Protein AF-A0A1Z4ENZ1-F1 (afdb_monomer)

Solvent-accessible surface area (backbone atoms only — not comparable to full-atom values): 10552 Å² total; per-residue (Å²): 133,82,72,82,59,97,46,47,65,47,69,47,77,55,95,89,40,81,40,81,75,52,74,47,60,92,69,87,75,57,70,68,59,54,51,51,53,51,50,45,46,62,63,36,84,87,22,65,69,56,48,40,52,74,49,75,48,79,56,97,78,32,38,40,36,34,49,55,49,40,39,35,40,38,37,98,92,46,73,49,79,45,78,50,92,49,37,65,56,42,53,47,42,40,36,77,74,66,65,43,71,59,75,82,80,43,62,63,70,60,51,31,55,49,47,44,61,28,37,66,55,41,78,77,71,65,94,60,98,82,62,78,79,74,82,86,72,92,75,86,84,76,88,79,90,86,79,89,77,85,80,77,76,76,82,63,93,72,85,80,81,83,130

pLDDT: mean 76.11, std 27.14, range [21.16, 98.25]

Foldseek 3Di:
DPPPDQKDWDWDQDPNDTDTDDIGHPDDDDVVVVVVVVCCLCPPPPHCNPLWDWDWDQDPQFIWIDTLQWIWTQGPVGIDIDGHPALVSVVVCCCPVVVDDVVVVPDPVVSRVVSRNSSVVVVPPDDDPRDPPDPDDDDDDDDDDDDDDPPDPPPDDDDPDDD

InterPro domains:
  IPR001447 Arylamine N-acetyltransferase [PF00797] (7-103)
  IPR038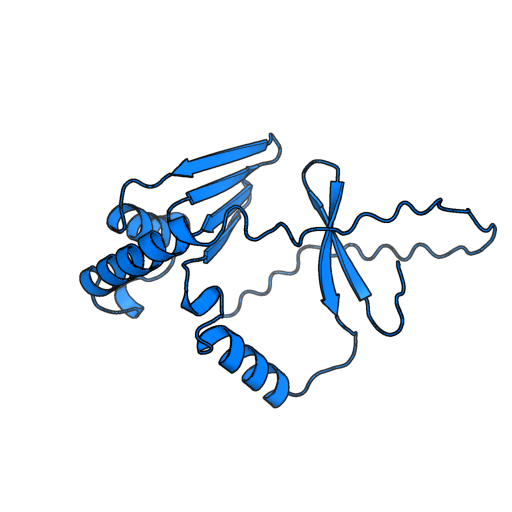765 Papain-like cysteine peptidase superfamily [SSF54001] (4-105)

Radius of gyration: 19.68 Å; Cα contacts (8 Å, |Δi|>4): 152; chains: 1; bounding box: 41×36×58 Å

Sequence (163 aa):
MDDRGDGLVLLAQIAGEWQPLYEFTTRTHPDIDLKTGSWFVSTHPSSHFVTGLMVALVTDDGRYNLAGRELTIHRQGGSEKILLPDAAAVVEQLHDRFGINIDDVGERGRLESRIDGITDANNQCNPNPLQFRRRAHPRRVRKRPGQGGFTRVDVGNHFIANR

Mean predicted aligned error: 12.37 Å

Secondary structure (DSSP, 8-state):
----SS-EEEEEEETTEEEEEEEE-SSPPPHHHHHHHHHHHHH-TT-HHHHS-EEEEEETTEEEEEETTEEEEEETTEEEEEE-SSHHHHHHHHHHTT---GGGG--HHHHHHHHHHHHHHHTTT-S-TT------------PPP------------------

Organism: NCBI:txid722731

Structure (mmCIF, N/CA/C/O backbone):
data_AF-A0A1Z4ENZ1-F1
#
_entry.id   AF-A0A1Z4ENZ1-F1
#
loop_
_atom_site.group_PDB
_atom_site.id
_atom_site.type_symbol
_atom_site.label_atom_id
_atom_site.label_alt_id
_atom_site.label_comp_id
_atom_site.label_asym_id
_atom_site.label_entity_id
_atom_site.label_seq_id
_atom_site.pdbx_PDB_ins_code
_atom_site.Cartn_x
_atom_site.Cartn_y
_atom_site.Cartn_z
_atom_site.occupancy
_atom_site.B_iso_or_equiv
_atom_site.auth_seq_id
_atom_site.auth_comp_id
_atom_site.auth_asym_id
_atom_site.auth_atom_id
_atom_site.pdbx_PDB_model_num
ATOM 1 N N . MET A 1 1 ? -8.949 -6.857 -27.549 1.00 45.56 1 MET A N 1
ATOM 2 C CA . MET A 1 1 ? -7.593 -6.355 -27.265 1.00 45.56 1 MET A CA 1
ATOM 3 C C . MET A 1 1 ? -7.457 -5.008 -27.952 1.00 45.56 1 MET A C 1
ATOM 5 O O . MET A 1 1 ? -7.769 -4.933 -29.133 1.00 45.56 1 MET A O 1
ATOM 9 N N . ASP A 1 2 ? -7.132 -3.954 -27.203 1.00 45.91 2 ASP A N 1
ATOM 10 C CA . ASP A 1 2 ? -6.688 -2.672 -27.768 1.00 45.91 2 ASP A CA 1
ATOM 11 C C . ASP A 1 2 ? -5.171 -2.814 -27.940 1.00 45.91 2 ASP A C 1
ATOM 13 O O . ASP A 1 2 ? -4.424 -2.695 -26.975 1.00 45.91 2 ASP A O 1
ATOM 17 N N . ASP A 1 3 ? -4.762 -3.259 -29.127 1.00 47.59 3 ASP A N 1
ATOM 18 C CA . ASP A 1 3 ? -3.368 -3.528 -29.488 1.00 47.59 3 ASP A CA 1
ATOM 19 C C . ASP A 1 3 ? -2.713 -2.205 -29.912 1.00 47.59 3 ASP A C 1
ATOM 21 O O . ASP A 1 3 ? -3.125 -1.578 -30.896 1.00 47.59 3 ASP A O 1
ATOM 25 N N . ARG A 1 4 ? -1.748 -1.732 -29.115 1.00 49.97 4 ARG A N 1
ATOM 26 C CA . ARG A 1 4 ? -1.017 -0.473 -29.331 1.00 49.97 4 ARG A CA 1
ATOM 27 C C . ARG A 1 4 ? 0.413 -0.728 -29.831 1.00 49.97 4 ARG A C 1
ATOM 29 O O . ARG A 1 4 ? 1.326 0.007 -29.459 1.00 49.97 4 ARG A O 1
ATOM 36 N N . GLY A 1 5 ? 0.599 -1.742 -30.679 1.00 64.19 5 GLY A N 1
ATOM 37 C CA . GLY A 1 5 ? 1.916 -2.346 -30.912 1.00 64.19 5 GLY A CA 1
ATOM 38 C C . GLY A 1 5 ? 2.190 -3.376 -29.812 1.00 64.19 5 GLY A C 1
ATOM 39 O O . GLY A 1 5 ? 1.358 -3.534 -28.938 1.00 64.19 5 GLY A O 1
ATOM 40 N N . ASP A 1 6 ? 3.331 -4.053 -29.820 1.00 70.81 6 ASP A N 1
ATOM 41 C CA . ASP A 1 6 ? 3.653 -5.368 -29.209 1.00 70.81 6 ASP A CA 1
ATOM 42 C C . ASP A 1 6 ? 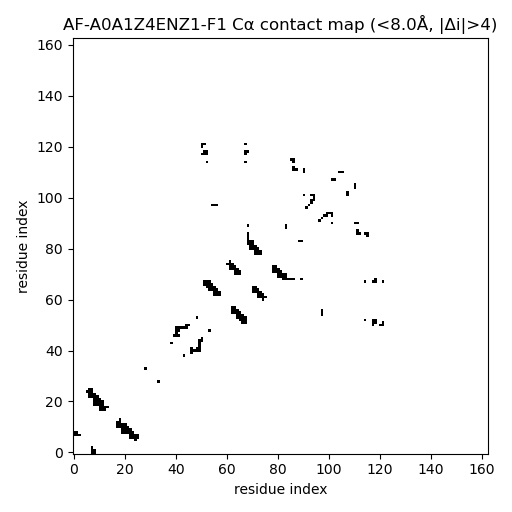3.373 -5.674 -27.696 1.00 70.81 6 ASP A C 1
ATOM 44 O O . ASP A 1 6 ? 4.015 -6.556 -27.116 1.00 70.81 6 ASP A O 1
ATOM 48 N N . GLY A 1 7 ? 2.444 -4.997 -27.017 1.00 82.62 7 GLY A N 1
ATOM 49 C CA . GLY A 1 7 ? 2.065 -5.185 -25.616 1.00 82.62 7 GLY A CA 1
ATOM 50 C C . GLY A 1 7 ? 0.558 -5.375 -25.397 1.00 82.62 7 GLY A C 1
ATOM 51 O O . GLY A 1 7 ? -0.285 -5.110 -26.250 1.00 82.62 7 GLY A O 1
ATOM 52 N N . LEU A 1 8 ? 0.214 -5.854 -24.207 1.00 92.75 8 LEU A N 1
ATOM 53 C CA . LEU A 1 8 ? -1.140 -6.099 -23.727 1.00 92.75 8 LEU A CA 1
ATOM 54 C C . LEU A 1 8 ? -1.474 -5.132 -22.591 1.00 92.75 8 LEU A C 1
ATOM 56 O O . LEU A 1 8 ? -0.610 -4.780 -21.792 1.00 92.75 8 LEU A O 1
ATOM 60 N N . VAL A 1 9 ? -2.748 -4.757 -22.478 1.00 94.38 9 VAL A N 1
ATOM 61 C CA . VAL A 1 9 ? -3.263 -3.935 -21.373 1.00 94.38 9 VAL A CA 1
ATOM 62 C C . VAL A 1 9 ? -4.226 -4.766 -20.534 1.00 94.38 9 VAL A C 1
ATOM 64 O O . VAL A 1 9 ? -5.212 -5.287 -21.065 1.00 94.38 9 VAL A O 1
ATOM 67 N N . LEU A 1 10 ? -3.982 -4.859 -19.223 1.00 93.81 10 LEU A N 1
ATOM 68 C CA . LEU A 1 10 ? -4.962 -5.420 -18.296 1.00 93.81 10 LEU A CA 1
ATOM 69 C C . LEU A 1 10 ? -6.000 -4.356 -17.931 1.00 93.81 10 LEU A C 1
ATOM 71 O O . LEU A 1 10 ? -5.653 -3.277 -17.447 1.00 93.81 10 LEU A O 1
ATOM 75 N N . LEU A 1 11 ? -7.277 -4.689 -18.120 1.00 93.94 11 LEU A N 1
ATOM 76 C CA . LEU A 1 11 ? -8.406 -3.875 -17.680 1.00 93.94 11 LEU A CA 1
ATOM 77 C C . LEU A 1 11 ? -9.139 -4.572 -16.530 1.00 93.94 11 LEU A C 1
ATOM 79 O O . LEU A 1 11 ? -9.303 -5.791 -16.549 1.00 93.94 11 LEU A O 1
ATOM 83 N N . ALA A 1 12 ? -9.653 -3.793 -15.582 1.00 91.44 12 ALA A N 1
ATOM 84 C CA . ALA A 1 12 ? -10.604 -4.257 -14.576 1.00 91.44 12 ALA A CA 1
ATOM 85 C C . ALA A 1 12 ? -11.880 -3.417 -14.632 1.00 91.44 12 ALA A C 1
ATOM 87 O O . ALA A 1 12 ? -11.826 -2.212 -14.884 1.00 91.44 12 ALA A O 1
ATOM 88 N N . GLN A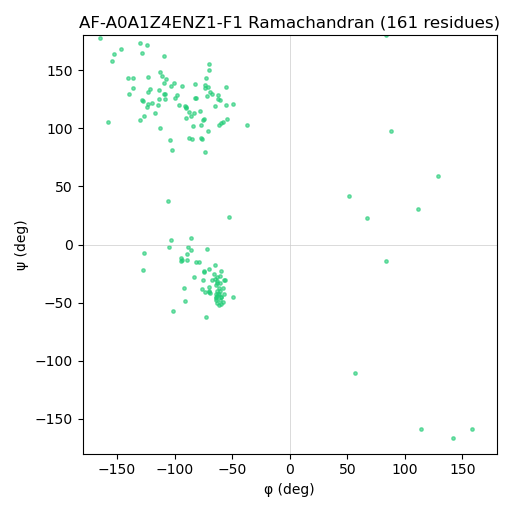 1 13 ? -13.029 -4.048 -14.392 1.00 91.69 13 GLN A N 1
ATOM 89 C CA . GLN A 1 13 ? -14.288 -3.328 -14.254 1.00 91.69 13 GLN A CA 1
ATOM 90 C C . GLN A 1 13 ? -14.436 -2.855 -12.805 1.00 91.69 13 GLN A C 1
ATOM 92 O O . GLN A 1 13 ? -14.622 -3.660 -11.896 1.00 91.69 13 GLN A O 1
ATOM 97 N N . ILE A 1 14 ? -14.339 -1.545 -12.587 1.00 85.88 14 ILE A N 1
ATOM 98 C CA . ILE A 1 14 ? -14.395 -0.910 -11.268 1.00 85.88 14 ILE A CA 1
ATOM 99 C C . ILE A 1 14 ? -15.530 0.110 -11.291 1.00 85.88 14 ILE A C 1
ATOM 101 O O . ILE A 1 14 ? -15.522 1.028 -12.109 1.00 85.88 14 ILE A O 1
ATOM 105 N N . ALA A 1 15 ? -16.511 -0.061 -10.398 1.00 85.00 15 ALA A N 1
ATOM 106 C CA . ALA A 1 15 ? -17.709 0.783 -10.324 1.00 85.00 15 ALA A CA 1
ATOM 107 C C . ALA A 1 15 ? -18.441 0.925 -11.678 1.00 85.00 15 ALA A C 1
ATOM 109 O O . ALA A 1 15 ? -18.867 2.009 -12.061 1.00 85.00 15 ALA A O 1
ATOM 110 N N . GLY A 1 16 ? -18.552 -0.181 -12.422 1.00 88.06 16 GLY A N 1
ATOM 111 C CA . GLY A 1 16 ? -19.206 -0.228 -13.735 1.00 88.06 16 GLY A CA 1
ATOM 112 C C . GLY A 1 16 ? -18.323 0.191 -14.915 1.00 88.06 16 GLY A C 1
ATOM 113 O O . GLY A 1 16 ? -18.649 -0.143 -16.052 1.00 88.06 16 GLY A O 1
ATOM 114 N N . GLU A 1 17 ? -17.173 0.816 -14.662 1.00 92.31 17 GLU A N 1
ATOM 115 C CA . GLU A 1 17 ? -16.280 1.347 -15.694 1.00 92.31 17 GLU A CA 1
ATOM 116 C C . GLU A 1 17 ? -15.060 0.449 -15.918 1.00 92.31 17 GLU A C 1
ATOM 118 O O . GLU A 1 17 ? -14.415 -0.001 -14.971 1.00 92.31 17 GLU A O 1
ATOM 123 N N . TRP A 1 18 ? -14.694 0.221 -17.182 1.00 94.38 18 TRP A N 1
ATOM 124 C CA . TRP A 1 18 ? -13.449 -0.471 -17.521 1.00 94.38 18 TRP A CA 1
ATOM 125 C C . TRP A 1 18 ? -12.257 0.475 -17.373 1.00 94.38 18 TRP A C 1
ATOM 127 O O . TRP A 1 18 ? -12.113 1.447 -18.122 1.00 94.38 18 TRP A O 1
ATOM 137 N N . GLN A 1 19 ? -11.381 0.167 -16.420 1.00 90.69 19 GLN A N 1
ATOM 138 C CA . GLN A 1 19 ? -10.188 0.950 -16.122 1.00 90.69 19 GLN A CA 1
ATOM 139 C C . GLN A 1 19 ? -8.917 0.161 -16.460 1.00 90.69 19 GLN A C 1
ATOM 141 O O . GLN A 1 19 ? -8.824 -1.012 -16.092 1.00 90.69 19 GLN A O 1
ATOM 146 N N . PRO A 1 20 ? -7.939 0.773 -17.154 1.00 92.50 20 PRO A N 1
ATOM 147 C CA . PRO A 1 20 ? -6.634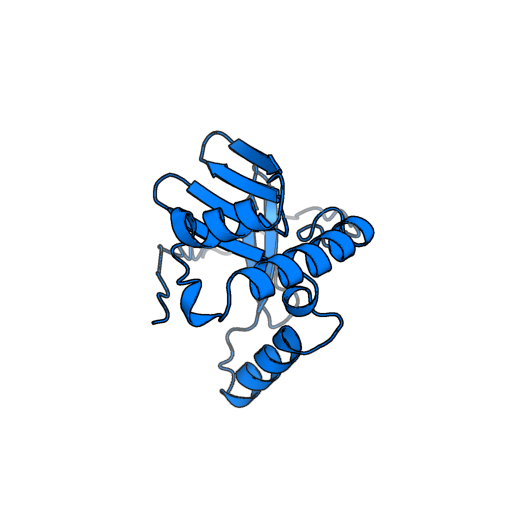 0.158 -17.355 1.00 92.50 20 PRO A CA 1
ATOM 148 C C . PRO A 1 20 ? -5.839 0.133 -16.051 1.00 92.50 20 PRO A C 1
ATOM 150 O O . PRO A 1 20 ? -5.802 1.132 -15.336 1.00 92.50 20 PRO A O 1
ATOM 153 N N . LEU A 1 21 ? -5.208 -1.006 -15.763 1.00 91.00 21 LEU A N 1
ATOM 154 C CA . LEU A 1 21 ? -4.366 -1.197 -14.582 1.00 91.00 21 LEU A CA 1
ATOM 155 C C . LEU A 1 21 ? -2.881 -1.105 -14.935 1.00 91.00 21 LEU A C 1
ATOM 157 O O . LEU A 1 21 ? -2.169 -0.277 -14.378 1.00 91.00 21 LEU A O 1
ATOM 161 N N . TYR A 1 22 ? -2.419 -1.938 -15.866 1.00 91.06 22 TYR A N 1
ATOM 162 C CA . TYR A 1 22 ? -1.030 -1.951 -16.315 1.00 91.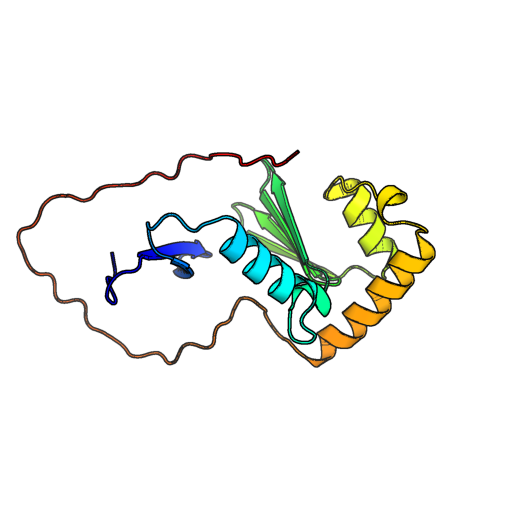06 22 TYR A CA 1
ATOM 163 C C . TYR A 1 22 ? -0.902 -2.493 -17.739 1.00 91.06 22 TYR A C 1
ATOM 165 O O . TYR A 1 22 ? -1.769 -3.222 -18.230 1.00 91.06 22 TYR A O 1
ATOM 173 N N . GLU A 1 23 ? 0.202 -2.124 -18.382 1.00 93.25 23 GLU A N 1
ATOM 174 C CA . GLU A 1 23 ? 0.604 -2.593 -19.705 1.00 93.25 23 GLU A CA 1
ATOM 175 C C . GLU A 1 23 ? 1.812 -3.526 -19.556 1.00 93.25 23 GLU A C 1
ATOM 177 O O . GLU A 1 23 ? 2.696 -3.273 -18.736 1.00 93.25 23 GLU A O 1
ATOM 182 N N . PHE A 1 24 ? 1.842 -4.624 -20.306 1.00 92.25 24 PHE A N 1
ATOM 183 C CA . PHE A 1 24 ? 2.893 -5.638 -20.208 1.00 92.25 24 PHE A CA 1
ATOM 184 C C . PHE A 1 24 ? 3.084 -6.387 -21.529 1.00 92.25 24 PHE A C 1
ATOM 186 O O . PHE A 1 24 ? 2.221 -6.357 -22.401 1.00 92.25 24 PHE A O 1
ATOM 193 N N . THR A 1 25 ? 4.203 -7.095 -21.680 1.00 93.31 25 THR A N 1
ATOM 194 C CA . THR A 1 25 ? 4.424 -8.012 -22.812 1.00 93.31 25 THR A CA 1
ATOM 195 C C . THR A 1 25 ? 4.390 -9.461 -22.332 1.00 93.31 25 THR A C 1
ATOM 197 O O . THR A 1 25 ? 4.542 -9.729 -21.144 1.00 93.31 25 THR A O 1
ATOM 200 N N . THR A 1 26 ? 4.217 -10.415 -23.246 1.00 93.06 26 THR A N 1
ATOM 201 C CA . THR A 1 26 ? 4.264 -11.856 -22.929 1.00 93.06 26 THR A CA 1
ATOM 202 C C . THR A 1 26 ? 5.683 -12.431 -22.947 1.00 93.06 26 THR A C 1
ATOM 204 O O . THR A 1 26 ? 5.861 -13.643 -22.827 1.00 93.06 26 THR A O 1
ATOM 207 N N . ARG A 1 27 ? 6.707 -11.586 -23.117 1.00 93.12 27 ARG A N 1
ATOM 208 C CA . ARG A 1 27 ? 8.105 -12.016 -23.131 1.00 93.12 27 ARG A CA 1
ATOM 209 C C . ARG A 1 27 ? 8.555 -12.368 -21.718 1.00 93.12 27 ARG A C 1
ATOM 211 O O . ARG A 1 27 ? 8.301 -11.632 -20.770 1.00 93.12 27 ARG A O 1
ATOM 218 N N . THR A 1 28 ? 9.282 -13.471 -21.591 1.00 94.75 28 THR A N 1
ATOM 219 C CA . THR A 1 28 ? 9.970 -13.804 -20.344 1.00 94.75 28 THR A CA 1
ATOM 220 C C . THR A 1 28 ? 11.097 -12.804 -20.099 1.00 94.75 28 THR A C 1
ATOM 222 O O . THR A 1 28 ? 11.919 -12.565 -20.986 1.00 94.75 28 THR A O 1
ATOM 225 N N . HIS A 1 29 ? 11.135 -12.241 -18.894 1.00 93.94 29 HIS A N 1
ATOM 226 C CA . HIS A 1 29 ? 12.205 -11.361 -18.437 1.00 93.94 29 HIS A CA 1
ATOM 227 C C . HIS A 1 29 ? 13.182 -12.139 -17.543 1.00 93.94 29 HIS A C 1
ATOM 229 O O . HIS A 1 29 ? 12.728 -12.947 -16.732 1.00 93.94 29 HIS A O 1
ATOM 235 N N . PRO A 1 30 ? 14.502 -11.929 -17.679 1.00 96.44 30 PRO A N 1
ATOM 236 C CA . PRO A 1 30 ? 15.487 -12.533 -16.790 1.00 96.44 30 PRO A CA 1
ATOM 237 C C . PRO A 1 30 ? 15.416 -11.924 -15.380 1.00 96.44 30 PRO A C 1
ATOM 239 O O . PRO A 1 30 ? 15.048 -10.761 -15.209 1.00 96.44 30 PRO A O 1
ATOM 242 N N . ASP A 1 31 ? 15.864 -12.675 -14.373 1.00 97.88 31 ASP A N 1
ATOM 243 C CA . ASP A 1 31 ? 15.823 -12.257 -12.961 1.00 97.88 31 ASP A CA 1
ATOM 244 C C . ASP A 1 31 ? 16.530 -10.922 -12.688 1.00 97.88 31 ASP A C 1
ATOM 246 O O . ASP A 1 31 ? 16.135 -10.170 -11.796 1.00 97.88 31 ASP A O 1
ATOM 250 N N . ILE A 1 32 ? 17.571 -10.597 -13.462 1.00 98.00 32 ILE A N 1
ATOM 251 C CA . ILE A 1 32 ? 18.305 -9.337 -13.310 1.00 98.00 32 ILE A CA 1
ATOM 252 C C . ILE A 1 32 ? 17.432 -8.113 -13.617 1.00 98.00 32 ILE A C 1
ATOM 254 O O . ILE A 1 32 ? 17.545 -7.097 -12.926 1.00 98.00 32 ILE A O 1
ATOM 258 N N . ASP A 1 33 ? 16.517 -8.218 -14.580 1.00 96.88 33 ASP A N 1
ATOM 259 C CA . ASP A 1 33 ? 15.594 -7.135 -14.927 1.00 96.88 33 ASP A CA 1
ATOM 260 C C . ASP A 1 33 ? 14.563 -6.946 -13.807 1.00 96.88 33 ASP A C 1
ATOM 262 O O . ASP A 1 33 ? 14.283 -5.817 -13.397 1.00 96.88 33 ASP A O 1
ATOM 266 N N . LEU A 1 34 ? 14.065 -8.052 -13.237 1.00 96.50 34 LEU A N 1
ATOM 267 C CA . LEU A 1 34 ? 13.148 -8.030 -12.093 1.00 96.50 34 LEU A CA 1
ATOM 268 C C . LEU A 1 34 ? 13.814 -7.415 -10.856 1.00 96.50 34 LEU A C 1
ATOM 270 O O . LEU A 1 34 ? 13.225 -6.559 -10.193 1.00 96.50 34 LEU A O 1
ATOM 274 N N . LYS A 1 35 ? 15.067 -7.793 -10.573 1.00 97.81 35 LYS A N 1
ATOM 275 C CA . LYS A 1 35 ? 15.852 -7.226 -9.469 1.00 97.81 35 LYS A CA 1
ATOM 276 C C . LYS A 1 35 ? 16.107 -5.734 -9.666 1.00 97.81 35 LYS A C 1
ATOM 278 O O . LYS A 1 35 ? 16.008 -4.972 -8.708 1.00 97.81 35 LYS A O 1
ATOM 283 N N . THR A 1 36 ? 16.395 -5.313 -10.896 1.00 98.25 36 THR A N 1
ATOM 284 C CA . THR A 1 36 ? 16.610 -3.899 -11.237 1.00 98.25 36 THR A CA 1
ATOM 285 C C . THR A 1 36 ? 15.333 -3.088 -11.020 1.00 98.25 36 THR A C 1
ATOM 287 O O . THR A 1 36 ? 15.371 -2.048 -10.362 1.00 98.25 36 THR A O 1
ATOM 290 N N . GLY A 1 37 ? 14.188 -3.594 -11.492 1.00 96.56 37 GLY A N 1
ATOM 291 C CA . GLY A 1 37 ? 12.885 -2.970 -11.259 1.00 96.56 37 GLY A CA 1
ATOM 292 C C . GLY A 1 37 ? 12.534 -2.886 -9.774 1.00 96.56 37 GLY A C 1
ATOM 293 O O . GLY A 1 37 ? 12.179 -1.813 -9.289 1.00 96.56 37 GLY A O 1
ATOM 294 N N . SER A 1 38 ? 12.701 -3.988 -9.035 1.00 97.69 38 SER A N 1
ATOM 295 C CA . SER A 1 38 ? 12.457 -4.042 -7.589 1.00 97.69 38 SER A CA 1
ATOM 296 C C . SER A 1 38 ? 13.338 -3.058 -6.817 1.00 97.69 38 SER A C 1
ATOM 298 O O . SER A 1 38 ? 12.822 -2.323 -5.980 1.00 97.69 38 SER A O 1
ATOM 300 N N . TRP A 1 39 ? 14.637 -2.986 -7.130 1.00 98.25 39 TRP A N 1
ATOM 301 C CA . TRP A 1 39 ? 15.555 -2.040 -6.496 1.00 98.25 39 TRP A CA 1
ATOM 302 C C . TRP A 1 39 ? 15.144 -0.589 -6.752 1.00 98.25 39 TRP A C 1
ATOM 304 O O . TRP A 1 39 ? 15.136 0.222 -5.828 1.00 98.25 39 TRP A O 1
ATOM 314 N N . PHE A 1 40 ? 14.749 -0.257 -7.984 1.00 97.44 40 PHE A N 1
ATOM 315 C CA . PHE A 1 40 ? 14.294 1.092 -8.305 1.00 97.44 40 PHE A CA 1
ATOM 316 C C . PHE A 1 40 ? 13.052 1.467 -7.488 1.00 97.44 40 PHE A C 1
ATOM 318 O O . PHE A 1 40 ? 13.047 2.492 -6.807 1.00 97.44 40 PHE A O 1
ATOM 325 N N . VAL A 1 41 ? 12.013 0.626 -7.495 1.00 95.56 41 VAL A N 1
ATOM 326 C CA . VAL A 1 41 ? 10.773 0.942 -6.769 1.00 95.56 41 VAL A CA 1
ATOM 327 C C . VAL A 1 41 ? 10.936 0.880 -5.247 1.00 95.56 41 VAL A C 1
ATOM 329 O O . VAL A 1 41 ? 10.152 1.517 -4.551 1.00 95.56 41 VAL A O 1
ATOM 332 N N . SER A 1 42 ? 11.941 0.186 -4.706 1.00 95.38 42 SER A N 1
ATOM 333 C CA . SER A 1 42 ? 12.172 0.102 -3.255 1.00 95.38 42 SER A CA 1
ATOM 334 C C . SER A 1 42 ? 13.165 1.126 -2.701 1.00 95.38 42 SER A C 1
ATOM 336 O O . SER A 1 42 ? 13.209 1.317 -1.488 1.00 95.38 42 SER A O 1
ATOM 338 N N . THR A 1 43 ? 13.953 1.795 -3.550 1.00 94.56 43 THR A N 1
ATOM 339 C CA . THR A 1 43 ? 15.013 2.715 -3.087 1.00 94.56 43 THR A CA 1
ATOM 340 C C . THR A 1 43 ? 14.959 4.112 -3.693 1.00 94.56 43 THR A C 1
ATOM 342 O O . THR A 1 43 ? 15.485 5.051 -3.093 1.00 94.56 43 THR A O 1
ATOM 345 N N . HIS A 1 44 ? 14.326 4.292 -4.856 1.00 93.31 44 HIS A N 1
ATOM 346 C CA . HIS A 1 44 ? 14.328 5.590 -5.520 1.00 93.31 44 HIS A CA 1
ATOM 347 C C . HIS A 1 44 ? 13.491 6.616 -4.729 1.00 93.31 44 HIS A C 1
ATOM 349 O O . HIS A 1 44 ? 12.328 6.337 -4.430 1.00 93.31 44 HIS A O 1
ATOM 355 N N . PRO A 1 45 ? 14.004 7.834 -4.450 1.00 92.81 45 PRO A N 1
ATOM 356 C CA . PRO A 1 45 ? 13.308 8.826 -3.620 1.00 92.81 45 PRO A CA 1
ATOM 357 C C . PRO A 1 45 ? 11.938 9.272 -4.143 1.00 92.81 45 PRO A C 1
ATOM 359 O O . PRO A 1 45 ? 11.115 9.756 -3.377 1.00 92.81 45 PRO A O 1
ATOM 362 N N . SER A 1 46 ? 11.688 9.130 -5.446 1.00 89.62 46 SER A N 1
ATOM 363 C CA . SER A 1 46 ? 10.386 9.442 -6.054 1.00 89.62 46 SER A CA 1
ATOM 364 C C . SER A 1 46 ? 9.403 8.267 -6.058 1.00 89.62 46 SER A C 1
ATOM 366 O O . SER A 1 46 ? 8.298 8.412 -6.575 1.00 89.62 46 SER A O 1
ATOM 368 N N . SER A 1 47 ? 9.803 7.087 -5.579 1.00 90.94 47 SER A N 1
ATOM 369 C CA . SER A 1 47 ? 8.929 5.918 -5.564 1.00 90.94 47 SER A CA 1
ATOM 370 C C . SER A 1 47 ? 7.858 6.054 -4.488 1.00 90.94 47 SER A C 1
ATOM 372 O O . SER A 1 47 ? 8.162 6.343 -3.331 1.00 90.94 47 SER A O 1
ATOM 374 N N . HIS A 1 48 ? 6.612 5.739 -4.839 1.00 87.62 48 HIS A N 1
ATOM 375 C CA . HIS A 1 48 ? 5.496 5.708 -3.891 1.00 87.62 48 HIS A CA 1
ATOM 376 C C . HIS A 1 48 ? 5.695 4.704 -2.748 1.00 87.62 48 HIS A C 1
ATOM 378 O O . HIS A 1 48 ? 5.165 4.914 -1.663 1.00 87.62 48 HIS A O 1
ATOM 384 N N . PHE A 1 49 ? 6.474 3.639 -2.962 1.00 89.81 49 PHE A N 1
ATOM 385 C CA . PHE A 1 49 ? 6.788 2.657 -1.916 1.00 89.81 49 PHE A CA 1
ATOM 386 C C . PHE A 1 49 ? 7.885 3.135 -0.952 1.00 89.81 49 PHE A C 1
ATOM 388 O O . PHE A 1 49 ? 8.052 2.566 0.120 1.00 89.81 49 PHE A O 1
ATOM 395 N N . VAL A 1 50 ? 8.625 4.187 -1.318 1.00 92.19 50 VAL A N 1
ATOM 396 C CA . VAL A 1 50 ? 9.614 4.841 -0.446 1.00 92.19 50 VAL A CA 1
ATOM 397 C C . VAL A 1 50 ? 8.971 5.994 0.323 1.00 92.19 50 VAL A C 1
ATOM 399 O O . VAL A 1 50 ? 9.293 6.234 1.491 1.00 92.19 50 VAL A O 1
ATOM 402 N N . THR A 1 51 ? 8.061 6.717 -0.331 1.00 91.06 51 THR A N 1
ATOM 403 C CA . THR A 1 51 ? 7.445 7.931 0.210 1.00 91.06 51 THR A CA 1
ATOM 404 C C . THR A 1 51 ? 6.117 7.694 0.919 1.00 91.06 51 THR A C 1
ATOM 406 O O . THR A 1 51 ? 5.656 8.595 1.615 1.00 91.06 51 THR A O 1
ATOM 409 N N . GLY A 1 52 ? 5.503 6.513 0.809 1.00 90.38 52 GLY A N 1
ATOM 410 C CA . GLY A 1 52 ? 4.219 6.229 1.445 1.00 90.38 52 GLY A CA 1
ATOM 411 C C . GLY A 1 52 ? 4.018 4.795 1.909 1.00 90.38 52 GLY A C 1
ATOM 412 O O . GLY A 1 52 ? 4.787 3.893 1.589 1.00 90.38 52 GLY A O 1
ATOM 413 N N . LEU A 1 53 ? 2.954 4.615 2.695 1.00 94.31 53 LEU A N 1
ATOM 414 C CA . LEU A 1 53 ? 2.479 3.319 3.168 1.00 94.31 53 LEU A CA 1
ATOM 415 C C . LEU A 1 53 ? 1.308 2.869 2.299 1.00 94.31 53 LEU A C 1
ATOM 417 O O . LEU A 1 53 ? 0.325 3.597 2.169 1.00 94.31 53 LEU A O 1
ATOM 421 N N . MET A 1 54 ? 1.401 1.669 1.734 1.00 94.75 54 MET A N 1
ATOM 422 C CA . MET A 1 54 ? 0.325 1.043 0.970 1.00 94.75 54 MET A CA 1
ATOM 423 C C . MET A 1 54 ? 0.247 -0.441 1.308 1.00 94.75 54 MET A C 1
ATOM 425 O O . MET A 1 54 ? 1.257 -1.136 1.227 1.00 94.75 54 MET A O 1
ATOM 429 N N . VAL A 1 55 ? -0.945 -0.931 1.646 1.00 96.25 55 VAL A N 1
ATOM 430 C CA . VAL A 1 55 ? -1.200 -2.351 1.928 1.00 96.25 55 VAL A CA 1
ATOM 431 C C . VAL A 1 55 ? -2.547 -2.745 1.341 1.00 96.25 55 VAL A C 1
ATOM 433 O O . VAL A 1 55 ? -3.485 -1.950 1.340 1.00 96.25 55 VAL A O 1
ATOM 436 N N . ALA A 1 56 ? -2.659 -3.965 0.825 1.00 95.00 56 ALA A N 1
ATOM 437 C CA . ALA A 1 56 ? -3.920 -4.499 0.339 1.00 95.00 56 ALA A CA 1
ATOM 438 C C . ALA A 1 56 ? -4.114 -5.947 0.795 1.00 95.00 56 ALA A C 1
ATOM 440 O O . ALA A 1 56 ? -3.162 -6.721 0.816 1.00 95.00 56 ALA A O 1
ATOM 441 N N . LEU A 1 57 ? -5.356 -6.309 1.112 1.00 96.56 57 LEU A N 1
ATOM 442 C CA . LEU A 1 57 ? -5.775 -7.664 1.459 1.00 96.56 57 LEU A CA 1
ATOM 443 C C . LEU A 1 57 ? -7.092 -7.983 0.752 1.00 96.56 57 LEU A C 1
ATOM 445 O O . LEU A 1 57 ? -8.014 -7.167 0.743 1.00 96.56 57 LEU A O 1
ATOM 449 N N . VAL A 1 58 ? -7.179 -9.172 0.162 1.00 95.31 58 VAL A N 1
ATOM 450 C CA . VAL A 1 58 ? -8.418 -9.714 -0.404 1.00 95.31 58 VAL A CA 1
ATOM 451 C C . VAL A 1 58 ? -8.889 -10.852 0.487 1.00 95.31 58 VAL A C 1
ATOM 453 O O . VAL A 1 58 ? -8.116 -11.748 0.815 1.00 95.31 58 VAL A O 1
ATOM 456 N N . THR A 1 59 ? -10.155 -10.797 0.865 1.00 93.75 59 THR A N 1
ATOM 457 C CA . THR A 1 59 ? -10.855 -11.747 1.727 1.00 93.75 59 THR A CA 1
ATOM 458 C C . THR A 1 59 ? -12.170 -12.157 1.062 1.00 93.75 59 THR A C 1
ATOM 460 O O . THR A 1 59 ? -12.571 -11.585 0.045 1.00 93.75 59 THR A O 1
ATOM 463 N N . ASP A 1 60 ? -12.875 -13.124 1.647 1.00 92.06 60 ASP A N 1
ATOM 464 C CA . ASP A 1 60 ? -14.184 -13.557 1.139 1.00 92.06 60 ASP A CA 1
ATOM 465 C C . ASP A 1 60 ? -15.240 -12.438 1.194 1.00 92.06 60 ASP A C 1
ATOM 467 O O . ASP A 1 60 ? -16.167 -12.409 0.385 1.00 92.06 60 ASP A O 1
ATOM 471 N N . ASP A 1 61 ? -15.099 -11.493 2.129 1.00 88.44 61 ASP A N 1
ATOM 472 C CA . ASP A 1 61 ? -16.025 -10.374 2.307 1.00 88.44 61 ASP A CA 1
ATOM 473 C C . ASP A 1 61 ? -15.673 -9.134 1.467 1.00 88.44 61 ASP A C 1
ATOM 475 O O . ASP A 1 61 ? -16.521 -8.246 1.318 1.00 88.44 61 ASP A O 1
ATOM 479 N N . GLY A 1 62 ? -14.467 -9.054 0.888 1.00 92.88 62 GLY A N 1
ATOM 480 C CA . GLY A 1 62 ? -14.097 -7.941 0.019 1.00 92.88 62 GLY A CA 1
ATOM 481 C C . GLY A 1 62 ? -12.601 -7.695 -0.159 1.00 92.88 62 GLY A C 1
ATOM 482 O O . GLY A 1 62 ? -11.754 -8.563 0.025 1.00 92.88 62 GLY A O 1
ATOM 483 N N . ARG A 1 63 ? -12.270 -6.465 -0.561 1.00 95.06 63 ARG A N 1
ATOM 484 C CA . ARG A 1 63 ? -10.893 -5.984 -0.707 1.00 95.06 63 ARG A CA 1
ATOM 485 C C . ARG A 1 63 ? -10.646 -4.796 0.211 1.00 95.06 63 ARG A C 1
ATOM 487 O O . ARG A 1 63 ? -11.283 -3.756 0.068 1.00 95.06 63 ARG A O 1
ATOM 494 N N . TYR A 1 64 ? -9.664 -4.940 1.082 1.00 96.75 64 TYR A N 1
ATOM 495 C CA . TYR A 1 64 ? -9.178 -3.923 1.999 1.00 96.75 64 TYR A CA 1
ATOM 496 C C . TYR A 1 64 ? -7.937 -3.278 1.393 1.00 96.75 64 TYR A C 1
ATOM 498 O O . TYR A 1 64 ? -7.016 -3.980 0.988 1.00 96.75 64 TYR A O 1
ATOM 506 N N . ASN A 1 65 ? -7.908 -1.952 1.315 1.00 95.75 65 ASN A N 1
ATOM 507 C CA . ASN A 1 65 ? -6.760 -1.178 0.858 1.00 95.75 65 ASN A CA 1
ATOM 508 C C . ASN A 1 65 ? -6.454 -0.105 1.902 1.00 95.75 65 ASN A C 1
ATOM 510 O O . ASN A 1 65 ? -7.319 0.706 2.211 1.00 95.75 65 ASN A O 1
ATOM 514 N N . LEU A 1 66 ? -5.234 -0.070 2.414 1.00 95.50 66 LEU A N 1
ATOM 515 C CA . LEU A 1 66 ? -4.743 0.975 3.299 1.00 95.50 66 LEU A CA 1
ATOM 516 C C . LEU A 1 66 ? -3.731 1.828 2.537 1.00 95.50 66 LEU A C 1
ATOM 518 O O . LEU A 1 66 ? -2.764 1.290 2.003 1.00 95.50 66 LEU A O 1
ATOM 522 N N . ALA A 1 67 ? -3.952 3.140 2.488 1.00 93.69 67 ALA A N 1
ATOM 523 C CA . ALA A 1 67 ? -3.017 4.112 1.929 1.00 93.69 67 ALA A CA 1
ATOM 524 C C . ALA A 1 67 ? -2.756 5.215 2.963 1.00 93.69 67 ALA A C 1
ATOM 526 O O . ALA A 1 67 ? -3.648 6.002 3.287 1.00 93.69 67 ALA A O 1
ATOM 527 N N . GLY A 1 68 ? -1.544 5.253 3.521 1.00 93.56 68 GLY A N 1
ATOM 528 C CA . GLY A 1 68 ? -1.242 6.064 4.701 1.00 93.56 68 GLY A CA 1
ATOM 529 C C . GLY A 1 68 ? -2.172 5.693 5.859 1.00 93.56 68 GLY A C 1
ATOM 530 O O . GLY A 1 68 ? -2.092 4.590 6.391 1.00 93.56 68 GLY A O 1
ATOM 531 N N . ARG A 1 69 ? -3.086 6.608 6.203 1.00 95.06 69 ARG A N 1
ATOM 532 C CA . ARG A 1 69 ? -4.114 6.434 7.246 1.00 95.06 69 ARG A CA 1
ATOM 533 C C . ARG A 1 69 ? -5.526 6.190 6.703 1.00 95.06 69 ARG A C 1
ATOM 535 O O . ARG A 1 69 ? -6.445 6.013 7.497 1.00 95.06 69 ARG A O 1
ATOM 542 N N . GLU A 1 70 ? -5.730 6.203 5.386 1.00 95.81 70 GLU A N 1
ATOM 543 C CA . GLU A 1 70 ? -7.041 5.941 4.781 1.00 95.81 70 GLU A CA 1
ATOM 544 C C . GLU A 1 70 ? -7.198 4.442 4.501 1.00 95.81 70 GLU A C 1
ATOM 546 O O . GLU A 1 70 ? -6.570 3.897 3.590 1.00 95.81 70 GLU A O 1
ATOM 551 N N . LEU A 1 71 ? -8.058 3.777 5.272 1.00 96.25 71 LEU A N 1
ATOM 552 C CA . LEU A 1 71 ? -8.508 2.415 5.013 1.00 96.25 71 LEU A CA 1
ATOM 553 C C . LEU A 1 71 ? -9.763 2.461 4.138 1.00 96.25 71 LEU A C 1
ATOM 555 O O . LEU A 1 71 ? -10.796 2.991 4.536 1.00 96.25 71 LEU A O 1
ATOM 559 N N . THR A 1 72 ? -9.685 1.882 2.947 1.00 95.62 72 THR A N 1
ATOM 560 C CA . THR A 1 72 ? -10.814 1.695 2.037 1.00 95.62 72 THR A CA 1
ATOM 561 C C . THR A 1 72 ? -11.199 0.223 1.979 1.00 95.62 72 THR A C 1
ATOM 563 O O . THR A 1 72 ? -10.353 -0.632 1.723 1.00 95.62 72 THR A O 1
ATOM 566 N N . ILE A 1 73 ? -12.483 -0.074 2.164 1.00 95.44 73 ILE A N 1
ATOM 567 C CA . ILE A 1 73 ? -13.023 -1.432 2.110 1.00 95.44 73 ILE A CA 1
ATOM 568 C C . ILE A 1 73 ? -14.013 -1.523 0.956 1.00 95.44 73 ILE A C 1
ATOM 570 O O . ILE A 1 73 ? -15.071 -0.898 0.982 1.00 95.44 73 ILE A O 1
ATOM 574 N N . HIS A 1 74 ? -13.674 -2.308 -0.060 1.00 92.06 74 HIS A N 1
ATOM 575 C CA . HIS A 1 74 ? -14.522 -2.568 -1.216 1.00 92.06 74 HIS A CA 1
ATOM 576 C C . HIS A 1 74 ? -15.287 -3.877 -1.018 1.00 92.06 74 HIS A C 1
ATOM 578 O O . HIS A 1 74 ? -14.678 -4.939 -0.908 1.00 92.06 74 HIS A O 1
ATOM 584 N N . ARG A 1 75 ? -16.619 -3.805 -1.026 1.00 91.69 75 ARG A N 1
ATOM 585 C CA . ARG A 1 75 ? -17.539 -4.952 -0.975 1.00 91.69 75 ARG A CA 1
ATOM 586 C C . ARG A 1 75 ? -18.484 -4.911 -2.176 1.00 91.69 75 ARG A C 1
ATOM 588 O O . ARG A 1 75 ? -18.542 -3.912 -2.892 1.00 91.69 75 ARG A O 1
ATOM 595 N N . GLN A 1 76 ? -19.276 -5.965 -2.385 1.00 84.44 76 GLN A N 1
ATOM 596 C CA . GLN A 1 76 ? -20.239 -6.006 -3.500 1.00 84.44 76 GLN A CA 1
ATOM 597 C C . GLN A 1 76 ? -21.247 -4.839 -3.480 1.00 84.44 76 GLN A C 1
ATOM 599 O O . GLN A 1 76 ? -21.677 -4.386 -4.535 1.00 84.44 76 GLN A O 1
ATOM 604 N N . GLY A 1 77 ? -21.592 -4.325 -2.294 1.00 84.00 77 GLY A N 1
ATOM 605 C CA . GLY A 1 77 ? -22.533 -3.212 -2.126 1.00 84.00 77 GLY A CA 1
ATOM 606 C C . GLY A 1 77 ? -21.928 -1.809 -2.241 1.00 84.00 77 GLY A C 1
ATOM 607 O O . GLY A 1 77 ? -22.673 -0.836 -2.174 1.00 84.00 77 GLY A O 1
ATOM 608 N N . GLY A 1 78 ? -20.606 -1.674 -2.389 1.00 88.75 78 GLY A N 1
ATOM 609 C CA . GLY A 1 78 ? -19.948 -0.370 -2.461 1.00 88.75 78 GLY A CA 1
ATOM 610 C C . GLY A 1 78 ? -18.609 -0.313 -1.737 1.00 88.75 78 GLY A C 1
ATOM 611 O O . GLY A 1 78 ? -18.006 -1.334 -1.410 1.00 88.75 78 GLY A O 1
ATOM 612 N N . SER A 1 79 ? -18.118 0.908 -1.530 1.00 92.00 79 SER A N 1
ATOM 613 C CA . SER A 1 79 ? -16.846 1.162 -0.850 1.00 92.00 79 SER A CA 1
ATOM 614 C C . SER A 1 79 ? -17.053 2.037 0.375 1.00 92.00 79 SER A C 1
ATOM 616 O O . SER A 1 79 ? -17.732 3.058 0.298 1.00 92.00 79 SER A O 1
ATOM 618 N N . GLU A 1 80 ? -16.437 1.645 1.479 1.00 94.06 80 GLU A N 1
ATOM 619 C CA . GLU A 1 80 ? -16.385 2.399 2.728 1.00 94.06 80 GLU A CA 1
ATOM 620 C C . GLU A 1 80 ? -14.973 2.958 2.917 1.00 94.06 80 GLU A C 1
ATOM 622 O O . GLU A 1 80 ? -14.001 2.286 2.573 1.00 94.06 80 GLU A O 1
ATOM 627 N N . LYS A 1 81 ? -14.857 4.178 3.449 1.00 95.06 81 LYS A N 1
ATOM 628 C CA . LYS A 1 81 ? -13.574 4.814 3.765 1.00 95.06 81 LYS A CA 1
ATOM 629 C C . LYS A 1 81 ? -13.520 5.189 5.236 1.00 95.06 81 LYS A C 1
ATOM 631 O O . LYS A 1 81 ? -14.437 5.833 5.738 1.00 95.06 81 LYS A O 1
ATOM 636 N N . ILE A 1 82 ? -12.424 4.830 5.889 1.00 96.25 82 ILE A N 1
ATOM 637 C CA . ILE A 1 82 ? -12.172 5.067 7.306 1.00 96.25 82 ILE A CA 1
ATOM 638 C C . ILE A 1 82 ? -10.818 5.764 7.423 1.00 96.25 82 ILE A C 1
ATOM 640 O O . ILE A 1 82 ? -9.805 5.247 6.953 1.00 96.25 82 ILE A O 1
ATOM 644 N N . LEU A 1 83 ? -10.799 6.940 8.050 1.00 96.31 83 LEU A N 1
ATOM 645 C CA . LEU A 1 83 ? -9.559 7.625 8.402 1.00 96.31 83 LEU A CA 1
ATOM 646 C C . LEU A 1 83 ? -9.121 7.173 9.796 1.00 96.31 83 LEU A C 1
ATOM 648 O O . LEU A 1 83 ? -9.823 7.415 10.776 1.00 96.31 83 LEU A O 1
ATOM 652 N N . LEU A 1 84 ? -7.958 6.537 9.884 1.00 96.31 84 LEU A N 1
ATOM 653 C CA . LEU A 1 84 ? -7.376 6.111 11.154 1.00 96.31 84 LEU A CA 1
ATOM 654 C C . LEU A 1 84 ? -6.839 7.328 11.932 1.00 96.31 84 LEU A C 1
ATOM 656 O O . LEU A 1 84 ? -6.325 8.259 11.303 1.00 96.31 84 LEU A O 1
ATOM 660 N N . PRO A 1 85 ? -6.956 7.363 13.273 1.00 95.31 85 PRO A N 1
ATOM 661 C CA . PRO A 1 85 ? -6.665 8.548 14.089 1.00 95.31 85 PRO A CA 1
ATOM 662 C C . PRO A 1 85 ? -5.173 8.863 14.274 1.00 95.31 85 PRO A C 1
ATOM 664 O O . PRO A 1 85 ? -4.838 10.033 14.467 1.00 95.31 85 PRO A O 1
ATOM 667 N N . ASP A 1 86 ? -4.284 7.880 14.146 1.00 95.31 86 ASP A N 1
ATOM 668 C CA . ASP A 1 86 ? -2.839 8.026 14.367 1.00 95.31 86 ASP A CA 1
ATOM 669 C C . ASP A 1 86 ? -2.055 6.826 13.791 1.00 95.31 86 ASP A C 1
ATOM 671 O O . ASP A 1 86 ? -2.642 5.893 13.230 1.00 95.31 86 ASP A O 1
ATOM 675 N N . ALA A 1 87 ? -0.721 6.862 13.889 1.00 96.31 87 ALA A N 1
ATOM 676 C CA . ALA A 1 87 ? 0.143 5.755 13.483 1.00 96.31 87 ALA A CA 1
ATOM 677 C C . ALA A 1 87 ? -0.041 4.484 14.326 1.00 96.31 87 ALA A C 1
ATOM 679 O O . ALA A 1 87 ? 0.131 3.389 13.790 1.00 96.31 87 ALA A O 1
ATOM 680 N N . ALA A 1 88 ? -0.420 4.592 15.602 1.00 96.81 88 ALA A N 1
ATOM 681 C CA . ALA A 1 88 ? -0.656 3.421 16.444 1.00 96.81 88 ALA A CA 1
ATOM 682 C C . ALA A 1 88 ? -1.834 2.593 15.906 1.00 96.81 88 ALA A C 1
ATOM 684 O O . ALA A 1 88 ? -1.697 1.385 15.708 1.00 96.81 88 ALA A O 1
ATOM 685 N N . ALA A 1 89 ? -2.937 3.252 15.542 1.00 97.69 89 ALA A N 1
ATOM 686 C CA . ALA A 1 89 ? -4.085 2.617 14.902 1.00 97.69 89 ALA A CA 1
ATOM 687 C C . ALA A 1 89 ? -3.737 2.015 13.529 1.00 97.69 89 ALA A C 1
ATOM 689 O O . ALA A 1 89 ? -4.289 0.986 13.140 1.00 97.69 89 ALA A O 1
ATOM 690 N N . VAL A 1 90 ? -2.810 2.628 12.782 1.00 97.25 90 VAL A N 1
ATOM 691 C CA . VAL A 1 90 ? -2.280 2.040 11.541 1.00 97.25 90 VAL A CA 1
ATOM 692 C C . VAL A 1 90 ? -1.552 0.731 11.837 1.00 97.25 90 VAL A C 1
ATOM 694 O O . VAL A 1 90 ? -1.857 -0.277 11.204 1.00 97.25 90 VAL A O 1
ATOM 697 N N . VAL A 1 91 ? -0.627 0.720 12.800 1.00 97.50 91 VAL A N 1
ATOM 698 C CA . VAL A 1 91 ? 0.128 -0.485 13.182 1.00 97.50 91 VAL A CA 1
ATOM 699 C C . VAL A 1 91 ? -0.798 -1.600 13.670 1.00 97.50 91 VAL A C 1
ATOM 701 O O . VAL A 1 91 ? -0.614 -2.752 13.281 1.00 97.50 91 VAL A O 1
ATOM 704 N N . GLU A 1 92 ? -1.831 -1.267 14.441 1.00 97.44 92 GLU A N 1
ATOM 705 C CA . GLU A 1 92 ? -2.858 -2.227 14.858 1.00 97.44 92 GLU A CA 1
ATOM 706 C C . GLU A 1 92 ? -3.584 -2.843 13.661 1.00 97.44 92 GLU A C 1
ATOM 708 O O . GLU A 1 92 ? -3.715 -4.061 13.591 1.00 97.44 92 GLU A O 1
ATOM 713 N N . GLN A 1 93 ? -3.984 -2.046 12.661 1.00 97.56 93 GLN A N 1
ATOM 714 C CA . GLN A 1 93 ? -4.573 -2.606 11.440 1.00 97.56 93 GLN A CA 1
ATOM 715 C C . GLN A 1 93 ? -3.586 -3.508 10.689 1.00 97.56 93 GLN A C 1
ATOM 717 O O . GLN A 1 93 ? -3.985 -4.579 10.228 1.00 97.56 93 GLN A O 1
ATOM 722 N N . LEU A 1 94 ? -2.313 -3.109 10.564 1.00 97.25 94 LEU A N 1
ATOM 723 C CA . LEU A 1 94 ? -1.280 -3.922 9.909 1.00 97.25 94 LEU A CA 1
ATOM 724 C C . LEU A 1 94 ? -1.150 -5.306 10.564 1.00 97.25 94 LEU A C 1
ATOM 726 O O . LEU A 1 94 ? -1.081 -6.309 9.854 1.00 97.25 94 LEU A O 1
ATOM 730 N N . HIS A 1 95 ? -1.184 -5.365 11.894 1.00 96.81 95 HIS A N 1
ATOM 731 C CA . HIS A 1 95 ? -1.154 -6.618 12.641 1.00 96.81 95 HIS A CA 1
ATOM 732 C C . HIS A 1 95 ? -2.482 -7.387 12.541 1.00 96.81 95 HIS A C 1
ATOM 734 O O . HIS A 1 95 ? -2.530 -8.481 11.981 1.00 96.81 95 HIS A O 1
ATOM 740 N N . ASP A 1 96 ? -3.576 -6.807 13.034 1.00 96.62 96 ASP A N 1
ATOM 741 C CA . ASP A 1 96 ? -4.833 -7.522 13.271 1.00 96.62 96 ASP A CA 1
ATOM 742 C C . ASP A 1 96 ? -5.583 -7.847 11.979 1.00 96.62 96 ASP A C 1
ATOM 744 O O . ASP A 1 96 ? -6.174 -8.919 11.837 1.00 96.62 96 ASP A O 1
ATOM 748 N N . ARG A 1 97 ? -5.610 -6.898 11.036 1.00 95.00 97 ARG A N 1
ATOM 749 C CA . ARG A 1 97 ? -6.366 -7.039 9.786 1.00 95.00 97 ARG A CA 1
ATOM 750 C C . ARG A 1 97 ? -5.516 -7.649 8.691 1.00 95.00 97 ARG A C 1
ATOM 752 O O . ARG A 1 97 ? -5.991 -8.545 8.002 1.00 95.00 97 ARG A O 1
ATOM 759 N N . PHE A 1 98 ? -4.307 -7.125 8.499 1.00 96.31 98 PHE A N 1
ATOM 760 C CA . PHE A 1 98 ? -3.432 -7.531 7.397 1.00 96.31 98 PHE A CA 1
ATOM 761 C C . PHE A 1 98 ? -2.528 -8.718 7.751 1.00 96.31 98 PHE A C 1
ATOM 763 O O . PHE A 1 98 ? -1.902 -9.272 6.850 1.00 96.31 98 PHE A O 1
ATOM 770 N N . GLY A 1 99 ? -2.491 -9.144 9.020 1.00 95.94 99 GLY A N 1
ATOM 771 C CA . GLY A 1 99 ? -1.737 -10.321 9.456 1.00 95.94 99 GLY A CA 1
ATOM 772 C C . GLY A 1 99 ? -0.224 -10.147 9.348 1.00 95.94 99 GLY A C 1
ATOM 773 O O . GLY A 1 99 ? 0.497 -11.135 9.215 1.00 95.94 99 GLY A O 1
ATOM 774 N N . ILE A 1 100 ? 0.265 -8.904 9.345 1.00 96.25 100 ILE A N 1
ATOM 775 C CA . ILE A 1 100 ? 1.691 -8.607 9.218 1.00 96.25 100 ILE A CA 1
ATOM 776 C C . ILE A 1 100 ? 2.338 -8.755 10.592 1.00 96.25 100 ILE A C 1
ATOM 778 O O . ILE A 1 100 ? 1.925 -8.119 11.561 1.00 96.25 100 ILE A O 1
ATOM 782 N N . ASN A 1 101 ? 3.390 -9.572 10.661 1.00 95.75 101 ASN A N 1
ATOM 783 C CA . ASN A 1 101 ? 4.201 -9.695 11.863 1.00 95.75 101 ASN A CA 1
ATOM 784 C C . ASN A 1 101 ? 5.030 -8.419 12.073 1.00 95.75 101 ASN A C 1
ATOM 786 O O . ASN A 1 101 ? 6.081 -8.239 11.461 1.00 95.75 101 ASN A O 1
ATOM 790 N N . ILE A 1 102 ? 4.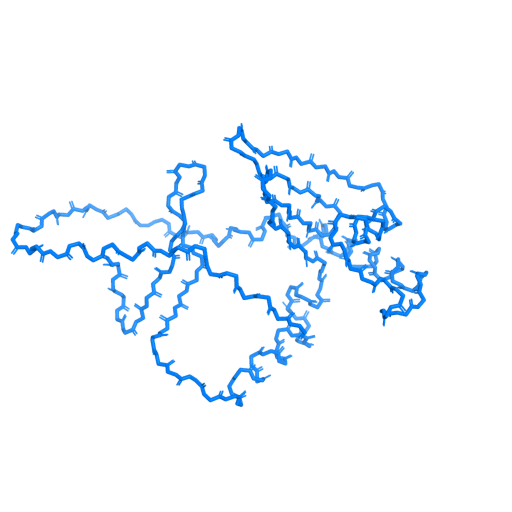541 -7.527 12.932 1.00 94.62 102 ILE A N 1
ATOM 791 C CA . ILE A 1 102 ? 5.179 -6.236 13.207 1.00 94.62 102 ILE A CA 1
ATOM 792 C C . ILE A 1 102 ? 6.519 -6.400 13.927 1.00 94.62 102 ILE A C 1
ATOM 794 O O . ILE A 1 102 ? 7.431 -5.609 13.688 1.00 94.62 102 ILE A O 1
ATOM 798 N N . ASP A 1 103 ? 6.670 -7.450 14.735 1.00 91.62 103 ASP A N 1
ATOM 799 C CA . ASP A 1 103 ? 7.878 -7.675 15.530 1.00 91.62 103 ASP A CA 1
ATOM 800 C C . ASP A 1 103 ? 9.117 -7.948 14.655 1.00 91.62 103 ASP A C 1
ATOM 802 O O . ASP A 1 103 ? 10.239 -7.649 15.061 1.00 91.62 103 ASP A O 1
ATOM 806 N N . ASP A 1 104 ? 8.930 -8.449 13.427 1.00 93.50 104 ASP A N 1
ATOM 807 C CA . ASP A 1 104 ? 10.017 -8.695 12.461 1.00 93.50 104 ASP A CA 1
ATOM 808 C C . ASP A 1 104 ? 10.557 -7.397 11.827 1.00 93.50 104 ASP A C 1
ATOM 810 O O . ASP A 1 104 ? 11.700 -7.323 11.379 1.00 93.50 104 ASP A O 1
ATOM 814 N N . VAL A 1 105 ? 9.751 -6.331 11.823 1.00 89.50 105 VAL A N 1
ATOM 815 C CA . VAL A 1 105 ? 10.114 -5.029 11.234 1.00 89.50 105 VAL A CA 1
ATOM 816 C C . VAL A 1 105 ? 10.989 -4.200 12.191 1.00 89.50 105 VAL A C 1
ATOM 818 O O . VAL A 1 105 ? 11.645 -3.238 11.777 1.00 89.50 105 VAL A O 1
ATOM 821 N N . GLY A 1 106 ? 11.041 -4.588 13.468 1.00 91.06 106 GLY A N 1
ATOM 822 C CA . GLY A 1 106 ? 11.825 -3.955 14.524 1.00 91.06 106 GLY A CA 1
ATOM 823 C C . GLY A 1 106 ? 10.955 -3.311 15.603 1.00 91.06 106 GLY A C 1
ATOM 824 O O . GLY A 1 106 ? 9.795 -3.658 15.797 1.00 91.06 106 GLY A O 1
ATOM 825 N N . GLU A 1 107 ? 11.526 -2.357 16.339 1.00 93.88 107 GLU A N 1
ATOM 826 C CA . GLU A 1 107 ? 10.829 -1.710 17.454 1.00 93.88 107 GLU A CA 1
ATOM 827 C C . GLU A 1 107 ? 9.573 -0.957 16.992 1.00 93.88 107 GLU A C 1
ATOM 829 O O . GLU A 1 107 ? 9.646 -0.037 16.170 1.00 93.88 107 GLU A O 1
ATOM 834 N N . ARG A 1 108 ? 8.426 -1.288 17.598 1.00 94.50 108 ARG A N 1
ATOM 835 C CA . ARG A 1 108 ? 7.120 -0.684 17.293 1.00 94.50 108 ARG A CA 1
ATOM 836 C C . ARG A 1 108 ? 7.149 0.849 17.268 1.00 94.50 108 ARG A C 1
ATOM 838 O O . ARG A 1 108 ? 6.665 1.444 16.313 1.00 94.50 108 ARG A O 1
ATOM 845 N N . GLY A 1 109 ? 7.782 1.497 18.250 1.00 94.94 109 GLY A N 1
ATOM 846 C CA . GLY A 1 109 ? 7.853 2.965 18.309 1.00 94.94 109 GLY A CA 1
ATOM 847 C C . GLY A 1 109 ? 8.610 3.601 17.133 1.00 94.94 109 GLY A C 1
ATOM 848 O O . GLY A 1 109 ? 8.254 4.688 16.670 1.00 94.94 109 GLY A O 1
ATOM 849 N N . ARG A 1 110 ? 9.621 2.910 16.584 1.00 95.31 110 ARG A N 1
ATOM 850 C CA . ARG A 1 110 ? 10.330 3.355 15.374 1.00 95.31 110 ARG A CA 1
ATOM 851 C C . ARG A 1 110 ? 9.437 3.239 14.141 1.00 95.31 110 ARG A C 1
ATOM 853 O O . ARG A 1 110 ? 9.475 4.125 13.287 1.00 95.31 110 ARG A O 1
ATOM 860 N N . LEU A 1 111 ? 8.649 2.168 14.048 1.00 95.19 111 LEU A N 1
ATOM 861 C CA . LEU A 1 111 ? 7.677 1.986 12.972 1.00 95.19 111 LEU A CA 1
ATOM 862 C C . LEU A 1 111 ? 6.587 3.064 13.021 1.00 95.19 111 LEU A C 1
ATOM 864 O O . LEU A 1 111 ? 6.329 3.699 12.002 1.00 95.19 111 LEU A O 1
ATOM 868 N N . GLU A 1 112 ? 6.012 3.324 14.195 1.00 95.81 112 GLU A N 1
ATOM 869 C CA . GLU A 1 112 ? 5.003 4.375 14.391 1.00 95.81 112 GLU A CA 1
ATOM 870 C C . GLU A 1 112 ? 5.554 5.751 13.990 1.00 95.81 112 GLU A C 1
ATOM 872 O O . GLU A 1 112 ? 4.980 6.418 13.131 1.00 95.81 112 GLU A O 1
ATOM 877 N N . SER A 1 113 ? 6.749 6.108 14.478 1.00 95.25 113 SER A N 1
ATOM 878 C CA . SER A 1 113 ? 7.425 7.364 14.111 1.00 95.25 113 SER A CA 1
ATOM 879 C C . SER A 1 113 ? 7.663 7.482 12.601 1.00 95.25 113 SER A C 1
ATOM 881 O O . SER A 1 113 ? 7.569 8.565 12.016 1.00 95.25 113 SER A O 1
ATOM 883 N N . ARG A 1 114 ? 7.987 6.364 11.937 1.00 94.19 114 ARG A N 1
ATOM 884 C CA . ARG A 1 114 ? 8.173 6.337 10.484 1.00 94.19 114 ARG A CA 1
ATOM 885 C C . ARG A 1 114 ? 6.851 6.543 9.749 1.00 94.19 114 ARG A C 1
ATOM 887 O O . ARG A 1 114 ? 6.854 7.265 8.752 1.00 94.19 114 ARG A O 1
ATOM 894 N N . ILE A 1 115 ? 5.769 5.919 10.216 1.00 94.25 115 ILE A N 1
ATOM 895 C CA . ILE A 1 115 ? 4.421 6.032 9.642 1.00 94.25 115 ILE A CA 1
ATOM 896 C C . ILE A 1 115 ? 3.898 7.466 9.756 1.00 94.25 115 ILE A C 1
ATOM 898 O O . ILE A 1 115 ? 3.366 7.986 8.771 1.00 94.25 115 ILE A O 1
ATOM 902 N N . ASP A 1 116 ? 4.101 8.125 10.895 1.00 92.25 116 ASP A N 1
ATOM 903 C CA . ASP A 1 116 ? 3.746 9.537 11.059 1.00 92.25 116 ASP A CA 1
ATOM 904 C C . ASP A 1 116 ? 4.503 10.403 10.043 1.00 9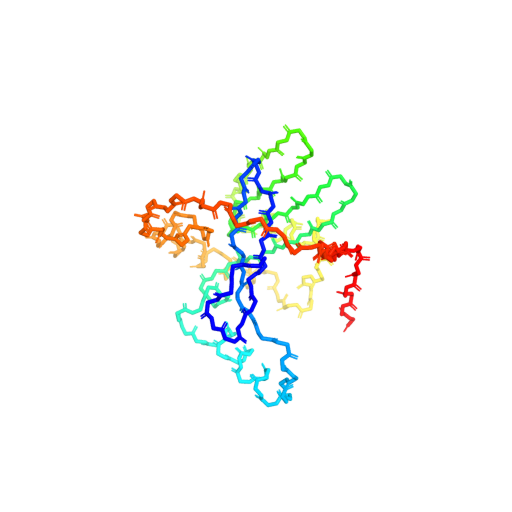2.25 116 ASP A C 1
ATOM 906 O O . ASP A 1 116 ? 3.892 11.102 9.230 1.00 92.25 116 ASP A O 1
ATOM 910 N N . GLY A 1 117 ? 5.830 10.243 9.965 1.00 88.69 117 GLY A N 1
ATOM 911 C CA . GLY A 1 117 ? 6.665 11.030 9.054 1.00 88.69 117 GLY A CA 1
ATOM 912 C C . GLY A 1 117 ? 6.325 10.874 7.563 1.00 88.69 117 GLY A C 1
ATOM 913 O O . GLY A 1 117 ? 6.461 11.832 6.802 1.00 88.69 117 GLY A O 1
ATOM 914 N N . ILE A 1 118 ? 5.879 9.693 7.112 1.00 85.88 118 ILE A N 1
ATOM 915 C CA . ILE A 1 118 ? 5.441 9.496 5.713 1.00 85.88 118 ILE A CA 1
ATOM 916 C C . ILE A 1 118 ? 3.996 9.925 5.473 1.00 85.88 118 ILE A C 1
ATOM 918 O O . ILE A 1 118 ? 3.647 10.290 4.350 1.00 85.88 118 ILE A O 1
ATOM 922 N N . THR A 1 119 ? 3.134 9.875 6.486 1.00 75.81 119 THR A N 1
ATOM 923 C CA . THR A 1 119 ? 1.728 10.244 6.301 1.00 75.81 119 THR A CA 1
ATOM 924 C C . THR A 1 119 ? 1.561 11.758 6.224 1.00 75.81 119 THR A C 1
ATOM 926 O O . THR A 1 119 ? 0.838 12.243 5.350 1.00 75.81 119 THR A O 1
ATOM 929 N N . ASP A 1 120 ? 2.316 12.505 7.029 1.00 61.16 120 ASP A N 1
ATOM 930 C CA . ASP A 1 120 ? 2.353 13.970 6.970 1.00 61.16 120 ASP A CA 1
ATOM 931 C C . ASP A 1 120 ? 2.859 14.478 5.611 1.00 61.16 120 ASP A C 1
ATOM 933 O O . ASP A 1 120 ? 2.329 15.445 5.055 1.00 61.16 120 ASP A O 1
ATOM 937 N N . ALA A 1 121 ? 3.834 13.776 5.025 1.00 57.44 121 ALA A N 1
ATOM 938 C CA . ALA A 1 121 ? 4.371 14.085 3.702 1.00 57.44 121 ALA A CA 1
ATOM 939 C C . ALA A 1 121 ? 3.378 13.776 2.561 1.00 57.44 121 ALA A C 1
ATOM 941 O O . ALA A 1 121 ? 3.295 14.528 1.587 1.00 57.44 121 ALA A O 1
ATOM 942 N N . ASN A 1 122 ? 2.593 12.696 2.668 1.00 51.38 122 ASN A N 1
ATOM 943 C CA . ASN A 1 122 ? 1.652 12.288 1.615 1.00 51.38 122 ASN A CA 1
ATOM 944 C C . ASN A 1 122 ? 0.390 13.153 1.548 1.00 51.38 122 ASN A C 1
ATOM 946 O O . ASN A 1 122 ? -0.134 13.367 0.451 1.00 51.38 122 ASN A O 1
ATOM 950 N N . ASN A 1 123 ? -0.066 13.709 2.676 1.00 48.59 123 ASN A N 1
ATOM 951 C CA . ASN A 1 123 ? -1.240 14.589 2.698 1.00 48.59 123 ASN A CA 1
ATOM 952 C C . ASN A 1 123 ? -1.014 15.905 1.918 1.00 48.59 123 ASN A C 1
ATOM 954 O O . ASN A 1 123 ? -1.966 16.572 1.523 1.00 48.59 123 ASN A O 1
ATOM 958 N N . GLN A 1 124 ? 0.247 16.264 1.646 1.00 42.75 124 GLN A N 1
ATOM 959 C CA . GLN A 1 124 ? 0.616 17.456 0.876 1.00 42.75 124 GLN A CA 1
ATOM 960 C C . GLN A 1 124 ? 0.821 17.186 -0.624 1.00 42.75 124 GLN A C 1
ATOM 962 O O . GLN A 1 124 ? 0.883 18.142 -1.396 1.00 42.75 124 GLN A O 1
ATOM 967 N N . CYS A 1 125 ? 0.918 15.923 -1.068 1.00 35.22 125 CYS A N 1
ATOM 968 C CA . CYS A 1 125 ? 1.420 15.623 -2.415 1.00 35.22 125 CYS A CA 1
ATOM 969 C C . CYS A 1 125 ? 0.540 14.739 -3.315 1.00 35.22 125 CYS A C 1
ATOM 971 O O . CYS A 1 125 ? 0.870 14.620 -4.495 1.00 35.22 125 CYS A O 1
ATOM 973 N N . ASN A 1 126 ? -0.574 14.140 -2.861 1.00 37.47 126 ASN A N 1
ATOM 974 C CA . ASN A 1 126 ? -1.378 13.318 -3.781 1.00 37.47 126 ASN A CA 1
ATOM 975 C C . ASN A 1 126 ? -2.859 13.115 -3.392 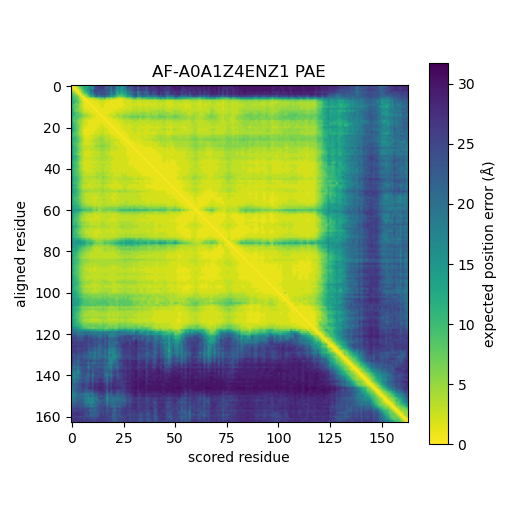1.00 37.47 126 ASN A C 1
ATOM 977 O O . ASN A 1 126 ? -3.157 12.270 -2.546 1.00 37.47 126 ASN A O 1
ATOM 981 N N . PRO A 1 127 ? -3.825 13.773 -4.064 1.00 37.97 127 PRO A N 1
ATOM 982 C CA . PRO A 1 127 ? -5.203 13.328 -4.047 1.00 37.97 127 PRO A CA 1
ATOM 983 C C . PRO A 1 127 ? -5.351 12.241 -5.122 1.00 37.97 127 PRO A C 1
ATOM 985 O O . PRO A 1 127 ? -5.512 12.547 -6.300 1.00 37.97 127 PRO A O 1
ATOM 988 N N . ASN A 1 128 ? -5.367 10.977 -4.696 1.00 37.38 128 ASN A N 1
ATOM 989 C CA . ASN A 1 128 ? -5.777 9.802 -5.481 1.00 37.38 128 ASN A CA 1
ATOM 990 C C . ASN A 1 128 ? -4.678 9.110 -6.341 1.00 37.38 128 ASN A C 1
ATOM 992 O O . ASN A 1 128 ? -4.467 9.472 -7.501 1.00 37.38 128 ASN A O 1
ATOM 996 N N . PRO A 1 129 ? -4.051 8.019 -5.849 1.00 37.66 129 PRO A N 1
ATOM 997 C CA . PRO A 1 129 ? -2.992 7.291 -6.564 1.00 37.66 129 PRO A CA 1
ATOM 998 C C . PRO A 1 129 ? -3.479 6.464 -7.770 1.00 37.66 129 PRO A C 1
ATOM 1000 O O . PRO A 1 129 ? -2.661 5.897 -8.488 1.00 37.66 129 PRO A O 1
ATOM 1003 N N . LEU A 1 130 ? -4.790 6.400 -8.028 1.00 40.19 130 LEU A N 1
ATOM 1004 C CA . LEU A 1 130 ? -5.363 5.664 -9.165 1.00 40.19 130 LEU A CA 1
ATOM 1005 C C . LEU A 1 130 ? -5.799 6.559 -10.332 1.00 40.19 130 LEU A C 1
ATOM 1007 O O . LEU A 1 130 ? -6.332 6.059 -11.321 1.00 40.19 130 LEU A O 1
ATOM 1011 N N . GLN A 1 131 ? -5.567 7.873 -10.272 1.00 36.94 131 GLN A N 1
ATOM 1012 C CA . GLN A 1 131 ? -5.867 8.758 -11.397 1.00 36.94 131 GLN A CA 1
ATOM 1013 C C . GLN A 1 131 ? -4.608 9.130 -12.175 1.00 36.94 131 GLN A C 1
ATOM 1015 O O . GLN A 1 131 ? -4.092 10.242 -12.081 1.00 36.94 131 GLN A O 1
ATOM 1020 N N . PHE A 1 132 ? -4.175 8.232 -13.061 1.00 34.69 132 PHE A N 1
ATOM 1021 C CA . PHE A 1 132 ? -3.479 8.683 -14.263 1.00 34.69 132 PHE A CA 1
ATOM 1022 C C . PHE A 1 132 ? -4.427 9.623 -15.017 1.00 34.69 132 PHE A C 1
ATOM 1024 O O . PHE A 1 132 ? -5.425 9.188 -15.598 1.00 34.69 132 PHE A O 1
ATOM 1031 N N . ARG A 1 133 ? -4.161 10.936 -14.969 1.00 32.66 133 ARG A N 1
ATOM 1032 C CA . ARG A 1 133 ? -4.956 11.941 -15.685 1.00 32.66 133 ARG A CA 1
ATOM 1033 C C . ARG A 1 133 ? -5.018 11.580 -17.169 1.00 32.66 133 ARG A C 1
ATOM 1035 O O . ARG A 1 133 ? -4.048 11.735 -17.908 1.00 32.66 133 ARG A O 1
ATOM 1042 N N . ARG A 1 134 ? -6.191 11.135 -17.621 1.00 40.56 134 ARG A N 1
ATOM 1043 C CA . ARG A 1 134 ? -6.502 10.954 -19.041 1.00 40.56 134 ARG A CA 1
ATOM 1044 C C . ARG A 1 134 ? -6.422 12.306 -19.759 1.00 40.56 134 ARG A C 1
ATOM 1046 O O . ARG A 1 134 ? -7.148 13.231 -19.404 1.00 40.56 134 ARG A O 1
ATOM 1053 N N . ARG A 1 135 ? -5.677 12.388 -20.868 1.00 29.72 135 ARG A N 1
ATOM 1054 C CA . ARG A 1 135 ? -6.154 13.186 -22.011 1.00 29.72 135 ARG A CA 1
ATOM 1055 C C . ARG A 1 135 ? -7.221 12.346 -22.703 1.00 29.72 135 ARG A C 1
ATOM 1057 O O . ARG A 1 135 ? -6.905 11.378 -23.387 1.00 29.72 135 ARG A O 1
ATOM 1064 N N . ALA A 1 136 ? -8.488 12.678 -22.479 1.00 33.50 136 ALA A N 1
ATOM 1065 C CA . ALA A 1 136 ? -9.586 12.067 -23.211 1.00 33.50 136 ALA A CA 1
ATOM 1066 C C . ALA A 1 136 ? -9.476 12.454 -24.696 1.00 33.50 136 ALA A C 1
ATOM 1068 O O . ALA A 1 136 ? -9.513 13.632 -25.043 1.00 33.50 136 ALA A O 1
ATOM 1069 N N . HIS A 1 137 ? -9.335 11.462 -25.572 1.00 28.55 137 HIS A N 1
ATOM 1070 C CA . HIS A 1 137 ? -9.657 11.606 -26.988 1.00 28.55 137 HIS A CA 1
ATOM 1071 C C . HIS A 1 137 ? -10.837 10.676 -27.279 1.00 28.55 137 HIS A C 1
ATOM 1073 O O . HIS A 1 137 ? -10.713 9.469 -27.057 1.00 28.55 137 HIS A O 1
ATOM 1079 N N . PRO A 1 138 ? -11.987 11.188 -27.746 1.00 32.19 138 PRO A N 1
ATOM 1080 C CA . PRO A 1 138 ? -13.122 10.337 -28.057 1.00 32.19 138 PRO A CA 1
ATOM 1081 C C . PRO A 1 138 ? -12.804 9.543 -29.328 1.00 32.19 138 PRO A C 1
ATOM 1083 O O . PRO A 1 138 ? -12.440 10.127 -30.349 1.00 32.19 138 PRO A O 1
ATOM 1086 N N . ARG A 1 139 ? -12.953 8.213 -29.308 1.00 43.12 139 ARG A N 1
ATOM 1087 C CA . ARG A 1 139 ? -12.919 7.415 -30.543 1.00 43.12 139 ARG A CA 1
ATOM 1088 C C . ARG A 1 139 ? -14.183 6.585 -30.703 1.00 43.12 139 ARG A C 1
ATOM 1090 O O . ARG A 1 139 ? -14.495 5.709 -29.906 1.00 43.12 139 ARG A O 1
ATOM 1097 N N . ARG A 1 140 ? -14.889 6.885 -31.799 1.00 34.03 140 ARG A N 1
ATOM 1098 C CA . ARG A 1 140 ? -15.956 6.070 -32.385 1.00 34.03 140 ARG A CA 1
ATOM 1099 C C . ARG A 1 140 ? -15.429 4.664 -32.661 1.00 34.03 140 ARG A C 1
ATOM 1101 O O . ARG A 1 140 ? -14.540 4.490 -33.493 1.00 34.03 140 ARG A O 1
ATOM 1108 N N . VAL A 1 141 ? -16.045 3.668 -32.040 1.00 39.09 141 VAL A N 1
ATOM 1109 C CA . VAL A 1 141 ? -15.862 2.260 -32.393 1.00 39.09 141 VAL A CA 1
ATOM 1110 C C . VAL A 1 141 ? -16.612 1.998 -33.703 1.00 39.09 141 VAL A C 1
ATOM 1112 O O . VAL A 1 141 ? -17.841 1.993 -33.733 1.00 39.09 141 VAL A O 1
ATOM 1115 N N . ARG A 1 142 ? -15.894 1.801 -34.815 1.00 32.53 142 ARG A N 1
ATOM 1116 C CA . ARG A 1 142 ? -16.476 1.208 -36.031 1.00 32.53 142 ARG A CA 1
ATOM 1117 C C . ARG A 1 142 ? -16.363 -0.313 -35.920 1.00 32.53 142 ARG A C 1
ATOM 1119 O O . ARG A 1 142 ? -15.256 -0.841 -35.948 1.00 32.53 142 ARG A O 1
ATOM 1126 N N . LYS A 1 143 ? -17.500 -1.014 -35.829 1.00 28.16 143 LYS A N 1
ATOM 1127 C CA . LYS A 1 143 ? -17.557 -2.476 -36.006 1.00 28.16 143 LYS A CA 1
ATOM 1128 C C . LYS A 1 143 ? -17.060 -2.831 -37.413 1.00 28.16 143 LYS A C 1
ATOM 1130 O O . LYS A 1 143 ? -17.629 -2.350 -38.391 1.00 28.16 143 LYS A O 1
ATOM 1135 N N . ARG A 1 144 ? -16.044 -3.693 -37.520 1.00 32.44 144 ARG A N 1
ATOM 1136 C CA . ARG A 1 144 ? -15.791 -4.477 -38.739 1.00 32.44 144 ARG A CA 1
ATOM 1137 C C . ARG A 1 144 ? -16.472 -5.844 -38.597 1.00 32.44 144 ARG A C 1
ATOM 1139 O O . ARG A 1 144 ? -16.396 -6.424 -37.514 1.00 32.44 144 ARG A O 1
ATOM 1146 N N . PRO A 1 145 ? -17.157 -6.348 -39.634 1.00 28.94 145 PRO A N 1
ATOM 1147 C CA . PRO A 1 145 ? -17.787 -7.660 -39.591 1.00 28.94 145 PRO A CA 1
ATOM 1148 C C . PRO A 1 145 ? -16.750 -8.754 -39.891 1.00 28.94 145 PRO A C 1
ATOM 1150 O O . PRO A 1 145 ? -15.950 -8.598 -40.811 1.00 28.94 145 PRO A O 1
ATOM 1153 N N . GLY A 1 146 ? -16.795 -9.869 -39.152 1.00 38.62 146 GLY A N 1
ATOM 1154 C CA . GLY A 1 146 ? -16.295 -11.149 -39.671 1.00 38.62 146 GLY A CA 1
ATOM 1155 C C . GLY A 1 146 ? -15.027 -11.776 -39.081 1.00 38.62 146 GLY A C 1
ATOM 1156 O O . GLY A 1 146 ? -14.378 -12.513 -39.810 1.00 38.62 146 GLY A O 1
ATOM 1157 N N . GLN A 1 147 ? -14.679 -11.594 -37.803 1.00 35.41 147 GLN A N 1
ATOM 1158 C CA . GLN A 1 147 ? -13.715 -12.501 -37.151 1.00 35.41 147 GLN A CA 1
ATOM 1159 C C . GLN A 1 147 ? -14.255 -13.013 -35.816 1.00 35.41 147 GLN A C 1
ATOM 1161 O O . GLN A 1 147 ? -14.389 -12.274 -34.841 1.00 35.41 147 GLN A O 1
ATOM 1166 N N . GLY A 1 148 ? -14.627 -14.294 -35.831 1.00 34.25 148 GLY A N 1
ATOM 1167 C CA . GLY A 1 148 ? -14.884 -15.094 -34.645 1.00 34.25 148 GLY A CA 1
ATOM 1168 C C . GLY A 1 148 ? -13.583 -15.383 -33.899 1.00 34.25 148 GLY A C 1
ATOM 1169 O O . GLY A 1 148 ? -12.516 -15.459 -34.501 1.00 34.25 148 GLY A O 1
ATOM 1170 N N . GLY A 1 149 ? -13.706 -15.528 -32.582 1.00 28.47 149 GLY A N 1
ATOM 1171 C CA . GLY A 1 149 ? -12.592 -15.810 -31.680 1.00 28.47 149 GLY A CA 1
ATOM 1172 C C . GLY A 1 149 ? -12.539 -14.837 -30.508 1.00 28.47 149 GLY A C 1
ATOM 1173 O O . GLY A 1 149 ? -11.562 -14.118 -30.334 1.00 28.47 149 GLY A O 1
ATOM 1174 N N . PHE A 1 150 ? -13.602 -14.780 -29.702 1.00 32.59 150 PHE A N 1
ATOM 1175 C CA . PHE A 1 150 ? -13.515 -14.194 -28.366 1.00 32.59 150 PHE A CA 1
ATOM 1176 C C . PHE A 1 150 ? -12.813 -15.230 -27.482 1.00 32.59 150 PHE A C 1
ATOM 1178 O O . PHE A 1 150 ? -13.464 -16.114 -26.928 1.00 32.59 150 PHE A O 1
ATOM 1185 N N . THR A 1 151 ? -11.484 -15.180 -27.381 1.00 28.02 151 THR A N 1
ATOM 1186 C CA . THR A 1 151 ? -10.789 -15.989 -26.375 1.00 28.02 151 THR A CA 1
ATOM 1187 C C . THR A 1 151 ? -10.963 -15.289 -25.035 1.00 28.02 151 THR A C 1
ATOM 1189 O O . THR A 1 151 ? -10.225 -14.375 -24.671 1.00 28.02 151 THR A O 1
ATOM 1192 N N . ARG A 1 152 ? -12.028 -15.683 -24.336 1.00 32.38 152 ARG A N 1
ATOM 1193 C CA . ARG A 1 152 ? -12.260 -15.402 -22.923 1.00 32.38 152 ARG A CA 1
ATOM 1194 C C . ARG A 1 152 ? -11.096 -16.012 -22.145 1.00 32.38 152 ARG A C 1
ATOM 1196 O O . ARG A 1 152 ? -11.037 -17.225 -21.985 1.00 32.38 152 ARG A O 1
ATOM 1203 N N . VAL A 1 153 ? -10.169 -15.182 -21.682 1.00 30.91 153 VAL A N 1
ATOM 1204 C CA . VAL A 1 153 ? -9.293 -15.573 -20.578 1.00 30.91 153 VAL A CA 1
ATOM 1205 C C . VAL A 1 153 ? -10.078 -15.244 -19.316 1.00 30.91 153 VAL A C 1
ATOM 1207 O O . VAL A 1 153 ? -10.061 -14.110 -18.844 1.00 30.91 153 VAL A O 1
ATOM 1210 N N . ASP A 1 154 ? -10.848 -16.221 -18.830 1.00 24.42 154 ASP A N 1
ATOM 1211 C CA . ASP A 1 154 ? -11.220 -16.239 -17.417 1.00 24.42 154 ASP A CA 1
ATOM 1212 C C . ASP A 1 154 ? -9.901 -16.346 -16.659 1.00 24.42 154 ASP A C 1
ATOM 1214 O O . ASP A 1 154 ? -9.277 -17.407 -16.618 1.00 24.42 154 ASP A O 1
ATOM 1218 N N . VAL A 1 155 ? -9.441 -15.232 -16.095 1.00 33.31 155 VAL A N 1
ATOM 1219 C CA . VAL A 1 155 ? -8.418 -15.285 -15.057 1.00 33.31 155 VAL A CA 1
ATOM 1220 C C . VAL A 1 155 ? -9.141 -15.798 -13.818 1.00 33.31 155 VAL A C 1
ATOM 1222 O O . VAL A 1 155 ? -9.595 -15.032 -12.973 1.00 33.31 155 VAL A O 1
ATOM 1225 N N . GLY A 1 156 ? -9.344 -17.116 -13.772 1.00 23.77 156 GLY A N 1
ATOM 1226 C CA . GLY A 1 156 ? -9.730 -17.799 -12.551 1.00 23.77 156 GLY A CA 1
ATOM 1227 C C . GLY A 1 156 ? -8.702 -17.465 -11.478 1.00 23.77 156 GLY A C 1
ATOM 1228 O O . GLY A 1 156 ? -7.505 -17.454 -11.767 1.00 23.77 156 GLY A O 1
ATOM 1229 N N . ASN A 1 157 ? -9.186 -17.156 -10.273 1.00 28.33 157 ASN A N 1
ATOM 1230 C CA . ASN A 1 157 ? -8.387 -16.920 -9.074 1.00 28.33 157 ASN A CA 1
ATOM 1231 C C . ASN A 1 157 ? -7.181 -17.870 -9.032 1.00 28.33 157 ASN A C 1
ATOM 1233 O O . ASN A 1 157 ? -7.320 -19.046 -8.701 1.00 28.33 157 ASN A O 1
ATOM 1237 N N . HIS A 1 158 ? -5.999 -17.359 -9.359 1.00 25.64 158 HIS A N 1
ATOM 1238 C CA . HIS A 1 158 ? -4.744 -18.008 -9.029 1.00 25.64 158 HIS A CA 1
ATOM 1239 C C . HIS A 1 158 ? -4.045 -17.129 -8.008 1.00 25.64 158 HIS A C 1
ATOM 1241 O O . HIS A 1 158 ? -3.476 -16.083 -8.314 1.00 25.64 158 HIS A O 1
ATOM 1247 N N . PHE A 1 159 ? -4.184 -17.574 -6.762 1.00 23.70 159 PHE A N 1
ATOM 1248 C CA . PHE A 1 159 ? -3.356 -17.201 -5.634 1.00 23.70 159 PHE A CA 1
ATOM 1249 C C . PHE A 1 159 ? -1.882 -17.347 -6.025 1.00 23.70 159 PHE A C 1
ATOM 1251 O O . PHE A 1 159 ? -1.429 -18.447 -6.331 1.00 23.70 159 PHE A O 1
ATOM 1258 N N . ILE A 1 160 ? -1.126 -16.256 -5.953 1.00 23.36 160 ILE A N 1
ATOM 1259 C CA . ILE A 1 160 ? 0.314 -16.334 -5.720 1.00 23.36 160 ILE A CA 1
ATOM 1260 C C . ILE A 1 160 ? 0.504 -15.944 -4.260 1.00 23.36 160 ILE A C 1
ATOM 1262 O O . ILE A 1 160 ? 0.619 -14.770 -3.918 1.00 23.36 160 ILE A O 1
ATOM 1266 N N . ALA A 1 161 ? 0.455 -16.951 -3.390 1.00 21.16 161 ALA A N 1
ATOM 1267 C CA . ALA A 1 161 ? 1.016 -16.847 -2.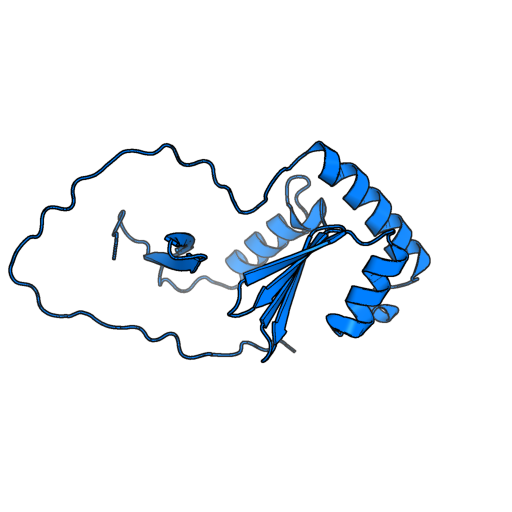056 1.00 21.16 161 ALA A CA 1
ATOM 1268 C C . ALA A 1 161 ? 2.534 -16.952 -2.220 1.00 21.16 161 ALA A C 1
ATOM 1270 O O . ALA A 1 161 ? 3.034 -18.027 -2.549 1.00 21.16 161 ALA A O 1
ATOM 1271 N N . ASN A 1 162 ? 3.255 -15.844 -2.051 1.00 21.84 162 ASN A N 1
ATOM 1272 C CA . ASN A 1 162 ? 4.698 -15.922 -1.878 1.00 21.84 162 ASN A CA 1
ATOM 1273 C C . ASN A 1 162 ? 4.976 -16.027 -0.378 1.00 21.84 162 ASN A C 1
ATOM 1275 O O . ASN A 1 162 ? 4.531 -15.183 0.400 1.00 21.84 162 ASN A O 1
ATOM 1279 N N . ARG A 1 163 ? 5.612 -17.139 -0.021 1.00 25.39 163 ARG A N 1
ATOM 1280 C CA . ARG A 1 163 ? 6.070 -17.510 1.315 1.00 25.39 163 ARG A CA 1
ATOM 1281 C C . ARG A 1 163 ? 7.421 -16.867 1.605 1.00 25.39 163 ARG A C 1
ATOM 1283 O O . ARG A 1 163 ? 8.160 -16.631 0.623 1.00 25.39 163 ARG A O 1
#

Nearest PDB structures (foldseek):
  4c5p-assembly1_A  TM=9.818E-01  e=5.099E-14  Mycobacterium marinum
  2vfc-assembly2_B  TM=9.786E-01  e=4.806E-14  Mycobacterium marinum
  4bgf-assembly3_C  TM=9.800E-01  e=1.575E-13  Mycobacterium tuberculosis H37Rv
  4bgf-assembly6_F  TM=9.812E-01  e=3.658E-12  Mycobacterium tuberculosis H37Rv
  1w5r-assembly1_B  TM=9.642E-01  e=1.816E-11  Mycolicibacterium smegmatis